Protein AF-A0A5B7C130-F1 (afdb_monomer)

Structure (mmCIF, N/CA/C/O backbone):
data_AF-A0A5B7C130-F1
#
_entry.id   AF-A0A5B7C130-F1
#
loop_
_atom_site.group_PDB
_atom_site.id
_atom_site.type_symbol
_atom_site.label_atom_id
_atom_site.label_alt_id
_atom_site.label_comp_id
_atom_site.label_asym_id
_atom_site.label_entity_id
_atom_site.label_seq_id
_atom_site.pdbx_PDB_ins_code
_atom_site.Cartn_x
_atom_site.Cartn_y
_atom_site.Cartn_z
_atom_site.occupancy
_atom_site.B_iso_or_equiv
_atom_site.auth_seq_id
_atom_site.auth_comp_id
_atom_site.auth_asym_id
_atom_site.auth_atom_id
_atom_site.pdbx_PDB_model_num
ATOM 1 N N . HIS A 1 1 ? -11.587 -13.503 -7.209 1.00 61.75 1 HIS A N 1
ATOM 2 C CA . HIS A 1 1 ? -11.091 -12.127 -7.006 1.00 61.75 1 HIS A CA 1
ATOM 3 C C . HIS A 1 1 ? -12.112 -11.130 -7.550 1.00 61.75 1 HIS A C 1
ATOM 5 O O . HIS A 1 1 ? -12.499 -11.254 -8.702 1.00 61.75 1 HIS A O 1
ATOM 11 N N . LYS A 1 2 ? -12.612 -10.218 -6.702 1.00 86.81 2 LYS A N 1
ATOM 12 C CA . LYS A 1 2 ? -13.571 -9.135 -7.028 1.00 86.81 2 LYS A CA 1
ATOM 13 C C . LYS A 1 2 ? -13.181 -7.853 -6.270 1.00 86.81 2 LYS A C 1
ATOM 15 O O . LYS A 1 2 ? -14.002 -7.243 -5.595 1.00 86.81 2 LYS A O 1
ATOM 20 N N . LYS A 1 3 ? -11.886 -7.536 -6.270 1.00 90.38 3 LYS A N 1
ATOM 21 C CA . LYS A 1 3 ? -11.294 -6.398 -5.556 1.00 90.38 3 LYS A CA 1
ATOM 22 C C . LYS A 1 3 ? -10.478 -5.571 -6.543 1.00 90.38 3 LYS A C 1
ATOM 24 O O . LYS A 1 3 ? -9.941 -6.126 -7.497 1.00 90.38 3 LYS A O 1
ATOM 29 N N . ILE A 1 4 ? -10.417 -4.268 -6.301 1.00 93.25 4 ILE A N 1
ATOM 30 C CA . ILE A 1 4 ? -9.524 -3.337 -6.997 1.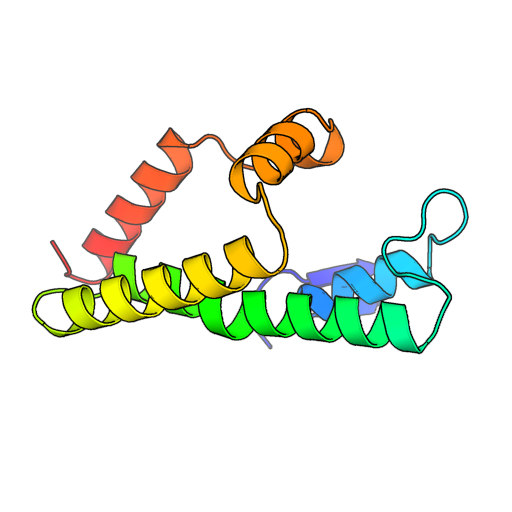00 93.25 4 ILE A CA 1
ATOM 31 C C . ILE A 1 4 ? -8.230 -3.153 -6.183 1.00 93.25 4 ILE A C 1
ATOM 33 O O . ILE A 1 4 ? -8.267 -3.365 -4.968 1.00 93.25 4 ILE A O 1
ATOM 37 N N . PRO A 1 5 ? -7.116 -2.726 -6.809 1.00 95.12 5 PRO A N 1
ATOM 38 C CA . PRO A 1 5 ? -6.940 -2.443 -8.239 1.00 95.12 5 PRO A CA 1
ATOM 39 C C . PRO A 1 5 ? -6.739 -3.700 -9.102 1.00 95.12 5 PRO A C 1
ATOM 41 O O . PRO A 1 5 ? -6.248 -4.725 -8.632 1.00 95.12 5 PRO A O 1
ATOM 44 N N . VAL A 1 6 ? -7.098 -3.584 -10.386 1.00 97.00 6 VAL A N 1
ATOM 45 C CA . VAL A 1 6 ? -6.755 -4.543 -11.449 1.00 97.00 6 VAL A CA 1
ATOM 46 C C . VAL A 1 6 ? -6.151 -3.756 -12.609 1.00 97.00 6 VAL A C 1
ATOM 48 O O . VAL A 1 6 ? -6.812 -2.878 -13.162 1.00 97.00 6 VAL A O 1
ATOM 51 N N . LEU A 1 7 ? -4.905 -4.058 -12.972 1.00 97.56 7 LEU A N 1
ATOM 52 C CA . LEU A 1 7 ? -4.268 -3.538 -14.181 1.00 97.56 7 LEU A CA 1
ATOM 53 C C . LEU A 1 7 ? -4.591 -4.476 -15.344 1.00 97.56 7 LEU A C 1
ATOM 55 O O . LEU A 1 7 ? -4.439 -5.686 -15.214 1.00 97.56 7 LEU A O 1
ATOM 59 N N . ILE A 1 8 ? -5.013 -3.936 -16.484 1.00 97.62 8 ILE A N 1
ATOM 60 C CA . ILE A 1 8 ? -5.237 -4.716 -17.706 1.00 97.62 8 ILE A CA 1
ATOM 61 C C . ILE A 1 8 ? -4.208 -4.261 -18.737 1.00 97.62 8 ILE A C 1
ATOM 63 O O . ILE A 1 8 ? -4.269 -3.123 -19.197 1.00 97.62 8 ILE A O 1
ATOM 67 N N . HIS A 1 9 ? -3.276 -5.142 -19.095 1.00 97.69 9 HIS A N 1
ATOM 68 C CA . HIS A 1 9 ? -2.256 -4.892 -20.115 1.00 97.69 9 HIS A CA 1
ATOM 69 C C . HIS A 1 9 ? -2.392 -5.951 -21.215 1.00 97.69 9 HIS A C 1
ATOM 71 O O . HIS A 1 9 ? -2.361 -7.145 -20.926 1.00 97.69 9 HIS A O 1
ATOM 77 N N . ASP A 1 10 ? -2.641 -5.527 -22.457 1.00 97.06 10 ASP A N 1
ATOM 78 C CA . ASP A 1 10 ? -2.897 -6.409 -23.610 1.00 97.06 10 ASP A CA 1
ATOM 79 C C . ASP A 1 10 ? -3.985 -7.467 -23.363 1.00 97.06 10 ASP A C 1
ATOM 81 O O . ASP A 1 10 ? -3.846 -8.649 -23.684 1.00 97.06 10 ASP A O 1
ATOM 85 N N . GLY A 1 11 ? -5.078 -7.044 -22.721 1.00 97.25 11 GLY A N 1
ATOM 86 C CA . GLY A 1 11 ? -6.201 -7.916 -22.365 1.00 97.25 11 GLY A CA 1
ATOM 87 C C . GLY A 1 11 ? -5.913 -8.892 -21.218 1.00 97.25 11 GLY A C 1
ATOM 88 O O . GLY A 1 11 ? -6.798 -9.660 -20.844 1.00 97.25 11 GLY A O 1
ATOM 89 N N . LYS A 1 12 ? -4.711 -8.861 -20.627 1.00 97.38 12 LYS A N 1
ATOM 90 C CA . LYS A 1 12 ? -4.318 -9.729 -19.512 1.00 97.38 12 LYS A CA 1
ATOM 91 C C . LYS A 1 12 ? -4.467 -8.982 -18.182 1.00 97.38 12 LYS A C 1
ATOM 93 O O . LYS A 1 12 ? -3.853 -7.926 -18.014 1.00 97.38 12 LYS A O 1
ATOM 98 N N . PRO A 1 13 ? -5.272 -9.496 -17.236 1.00 97.00 13 PRO A N 1
ATOM 99 C CA . PRO A 1 13 ? -5.439 -8.867 -15.934 1.00 97.00 13 PRO A CA 1
ATOM 100 C C . PRO A 1 13 ? -4.282 -9.209 -14.984 1.00 97.00 13 PRO A C 1
ATOM 102 O O . PRO A 1 13 ? -3.876 -10.365 -14.872 1.00 97.00 13 PRO A O 1
ATOM 105 N N . VAL A 1 14 ? -3.818 -8.207 -14.240 1.00 97.81 14 VAL A N 1
ATOM 106 C CA . VAL A 1 14 ? -2.894 -8.318 -13.106 1.00 97.81 14 VAL A CA 1
ATOM 107 C C . VAL A 1 14 ? -3.597 -7.734 -11.880 1.00 97.81 14 VAL A C 1
ATOM 109 O O . VAL A 1 14 ? -4.013 -6.575 -11.881 1.00 97.81 14 VAL A O 1
ATOM 112 N N . CYS A 1 15 ? -3.778 -8.556 -10.850 1.00 96.50 15 CYS A N 1
ATOM 113 C CA . CYS A 1 15 ? -4.492 -8.211 -9.618 1.00 96.50 15 CYS A CA 1
ATOM 114 C C . CYS A 1 15 ? -3.512 -8.007 -8.458 1.00 96.50 15 CYS A C 1
ATOM 116 O O . CYS A 1 15 ? -2.380 -8.469 -8.543 1.00 96.50 15 CYS A O 1
ATOM 118 N N . GLU A 1 16 ? -4.001 -7.420 -7.360 1.00 94.75 16 GLU A N 1
ATOM 119 C CA . GLU A 1 16 ? -3.249 -7.086 -6.137 1.00 94.75 16 GLU A CA 1
ATOM 120 C C . GLU A 1 16 ? -2.266 -5.922 -6.343 1.00 94.75 16 GLU A C 1
ATOM 122 O O . GLU A 1 16 ? -1.401 -5.949 -7.215 1.00 94.75 16 GLU A O 1
ATOM 127 N N . SER A 1 17 ? -2.386 -4.869 -5.531 1.00 95.12 17 SER A N 1
ATOM 128 C CA . SER A 1 17 ? -1.658 -3.604 -5.729 1.00 95.12 17 SER A CA 1
ATOM 129 C C . SER A 1 17 ? -0.136 -3.782 -5.780 1.00 95.12 17 SER A C 1
ATOM 131 O O . SER A 1 17 ? 0.505 -3.272 -6.697 1.00 95.12 17 SER A O 1
ATOM 133 N N . LEU A 1 18 ? 0.450 -4.542 -4.848 1.00 95.38 18 LEU A N 1
ATOM 134 C CA . LEU A 1 18 ? 1.898 -4.786 -4.807 1.00 95.38 18 LEU A CA 1
ATOM 135 C C . LEU A 1 18 ? 2.397 -5.660 -5.964 1.00 95.38 18 LEU A C 1
ATOM 137 O O . LEU A 1 18 ? 3.555 -5.540 -6.368 1.00 95.38 18 LEU A O 1
ATOM 141 N N . VAL A 1 19 ? 1.542 -6.527 -6.505 1.00 96.62 19 VAL A N 1
ATOM 142 C CA . VAL A 1 19 ? 1.861 -7.333 -7.691 1.00 96.62 19 VAL A CA 1
ATOM 143 C C . VAL A 1 19 ? 1.783 -6.460 -8.943 1.00 96.62 19 VAL A C 1
ATOM 145 O O . VAL A 1 19 ? 2.682 -6.514 -9.775 1.00 96.62 19 VAL A O 1
ATOM 148 N N . VAL A 1 20 ? 0.772 -5.591 -9.043 1.00 97.06 20 VAL A N 1
ATOM 149 C CA . VAL A 1 20 ? 0.647 -4.596 -10.118 1.00 97.06 20 VAL A CA 1
ATOM 150 C C . VAL A 1 20 ? 1.864 -3.670 -10.163 1.00 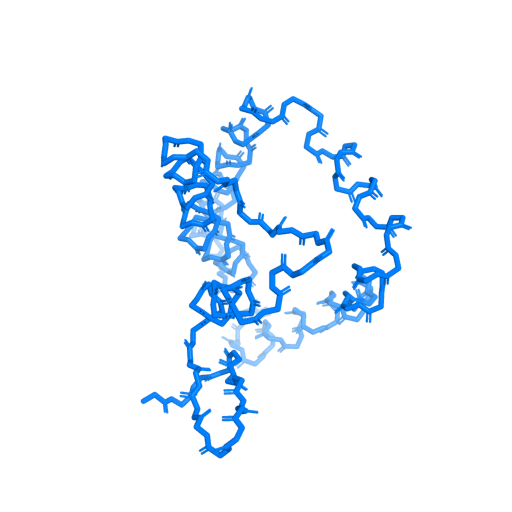97.06 20 VAL A C 1
ATOM 152 O O . VAL A 1 20 ? 2.410 -3.445 -11.238 1.00 97.06 20 VAL A O 1
ATOM 155 N N . VAL A 1 21 ? 2.324 -3.161 -9.017 1.00 95.56 21 VAL A N 1
ATOM 156 C CA . VAL A 1 21 ? 3.511 -2.289 -8.949 1.00 95.56 21 VAL A CA 1
ATOM 157 C C . VAL A 1 21 ? 4.773 -3.018 -9.418 1.00 95.56 21 VAL A C 1
ATOM 159 O O . VAL A 1 21 ? 5.536 -2.453 -10.196 1.00 95.56 21 VAL A O 1
ATOM 162 N N . GLN A 1 22 ? 4.971 -4.273 -9.005 1.00 95.88 22 GLN A N 1
ATOM 163 C CA . GLN A 1 22 ? 6.099 -5.090 -9.471 1.00 95.88 22 GLN A CA 1
ATOM 164 C C . GLN A 1 22 ? 6.038 -5.361 -10.975 1.00 95.88 22 GLN A C 1
ATOM 166 O O . GLN A 1 22 ? 7.034 -5.192 -11.667 1.00 95.88 22 GLN A O 1
ATOM 171 N N . TYR A 1 23 ? 4.859 -5.706 -11.492 1.00 96.69 23 TYR A N 1
ATOM 172 C CA . TYR A 1 23 ? 4.654 -5.901 -12.923 1.00 96.69 23 TYR A CA 1
ATOM 173 C C . TYR A 1 23 ? 4.988 -4.638 -13.725 1.00 96.69 23 TYR A C 1
ATOM 175 O O . TYR A 1 23 ? 5.653 -4.714 -14.755 1.00 96.69 23 TYR A O 1
ATOM 183 N N . ILE A 1 24 ? 4.553 -3.468 -13.244 1.00 95.62 24 ILE A N 1
ATOM 184 C CA . ILE A 1 24 ? 4.871 -2.190 -13.887 1.00 95.62 24 ILE A CA 1
ATOM 185 C C . ILE A 1 24 ? 6.385 -1.960 -13.910 1.00 95.62 24 ILE A C 1
ATOM 187 O O . ILE A 1 24 ? 6.919 -1.569 -14.948 1.00 95.62 24 ILE A O 1
ATOM 191 N N . ASP A 1 25 ? 7.064 -2.218 -12.792 1.00 94.94 25 ASP A N 1
ATOM 192 C CA . ASP A 1 25 ? 8.512 -2.044 -12.686 1.00 94.94 25 ASP A CA 1
ATOM 193 C C . ASP A 1 25 ? 9.272 -2.955 -13.655 1.00 94.94 25 ASP A C 1
ATOM 195 O O . ASP A 1 25 ? 10.192 -2.512 -14.330 1.00 94.94 25 ASP A O 1
ATOM 199 N N . GLU A 1 26 ? 8.853 -4.214 -13.790 1.00 95.25 26 GLU A N 1
ATOM 200 C CA . GLU A 1 26 ? 9.498 -5.191 -14.673 1.00 95.25 26 GLU A CA 1
ATOM 201 C C . GLU A 1 26 ? 9.262 -4.897 -16.164 1.00 95.25 26 GLU A C 1
ATOM 203 O O . GLU A 1 26 ? 10.173 -5.076 -16.977 1.00 95.25 26 GLU A O 1
ATOM 208 N N . VAL A 1 27 ? 8.064 -4.428 -16.533 1.00 95.75 27 VAL A N 1
ATOM 209 C CA . VAL A 1 27 ? 7.678 -4.167 -17.931 1.00 95.75 27 VAL A CA 1
ATOM 210 C C . VAL A 1 27 ? 8.183 -2.812 -18.436 1.00 95.75 27 VAL A C 1
ATOM 212 O O . VAL A 1 27 ? 8.612 -2.710 -19.586 1.00 95.75 27 VAL A O 1
ATOM 215 N N . TRP A 1 28 ? 8.166 -1.770 -17.597 1.00 94.00 28 TRP A N 1
ATOM 216 C CA . TRP A 1 28 ? 8.564 -0.402 -17.962 1.00 94.00 28 TRP A CA 1
ATOM 217 C C . TRP A 1 28 ? 9.811 0.075 -17.188 1.00 94.00 28 TRP A C 1
ATOM 219 O O . TRP A 1 28 ? 9.844 1.178 -16.646 1.00 94.00 28 TRP A O 1
ATOM 229 N N . ASN A 1 29 ? 10.877 -0.731 -17.186 1.00 88.31 29 ASN A N 1
ATOM 230 C CA . ASN A 1 29 ? 12.114 -0.504 -16.410 1.00 88.31 29 ASN A CA 1
ATOM 231 C C . ASN A 1 29 ? 13.129 0.502 -17.005 1.00 88.31 29 ASN A C 1
ATOM 233 O O . ASN A 1 29 ? 14.227 0.672 -16.477 1.00 88.31 29 ASN A O 1
ATOM 237 N N . ASN A 1 30 ? 12.815 1.169 -18.116 1.00 85.88 30 ASN A N 1
ATOM 238 C CA . ASN A 1 30 ? 13.820 1.827 -18.961 1.00 85.88 30 ASN A CA 1
ATOM 239 C C . ASN A 1 30 ? 14.323 3.204 -18.479 1.00 85.88 30 ASN A C 1
ATOM 241 O O . ASN A 1 30 ? 15.269 3.729 -19.065 1.00 85.88 30 ASN A O 1
ATOM 245 N N . LYS A 1 31 ? 13.696 3.826 -17.470 1.00 78.06 31 LYS A N 1
ATOM 246 C CA . LYS A 1 31 ? 14.053 5.193 -17.027 1.00 78.06 31 LYS A CA 1
ATOM 247 C C . LYS A 1 31 ? 14.267 5.356 -15.529 1.00 78.06 31 LYS A C 1
ATOM 249 O O . LYS A 1 31 ? 15.148 6.108 -15.130 1.00 78.06 31 LYS A O 1
ATOM 254 N N . SER A 1 32 ? 13.432 4.732 -14.705 1.00 85.19 32 SER A N 1
ATOM 255 C CA . SER A 1 32 ? 13.459 4.927 -13.255 1.00 85.19 32 SER A CA 1
ATOM 256 C C . SER A 1 32 ? 12.858 3.699 -12.576 1.00 85.19 32 SER A C 1
ATOM 258 O O . SER A 1 32 ? 11.647 3.696 -12.345 1.00 85.19 32 SER A O 1
ATOM 260 N N . PRO A 1 33 ? 13.666 2.665 -12.285 1.00 89.06 33 PRO A N 1
ATOM 261 C CA . PRO A 1 33 ? 13.170 1.479 -11.604 1.00 89.06 33 PRO A CA 1
ATOM 262 C C . PRO A 1 33 ? 12.618 1.847 -10.221 1.00 89.06 33 PRO A C 1
ATOM 264 O O . PRO A 1 33 ? 13.170 2.695 -9.513 1.00 89.06 33 PRO A O 1
ATOM 267 N N . LEU A 1 34 ? 11.496 1.234 -9.863 1.00 91.62 34 LEU A N 1
ATOM 268 C CA . LEU A 1 34 ? 10.831 1.364 -8.572 1.00 91.62 34 LEU A CA 1
ATOM 269 C C . LEU A 1 34 ? 11.545 0.535 -7.506 1.00 91.62 34 LEU A C 1
ATOM 271 O O . LEU A 1 34 ? 11.605 0.959 -6.350 1.00 91.62 34 LEU A O 1
ATOM 275 N N . LEU A 1 35 ? 12.077 -0.631 -7.881 1.00 92.06 35 LEU A N 1
ATOM 276 C CA . LEU A 1 35 ? 12.818 -1.505 -6.984 1.00 92.06 35 LEU A CA 1
ATOM 277 C C . LEU A 1 35 ? 14.331 -1.453 -7.243 1.00 92.06 35 LEU A C 1
ATOM 279 O O . LEU A 1 35 ? 14.771 -1.327 -8.388 1.00 92.06 35 LEU A O 1
ATOM 283 N N . PRO A 1 36 ? 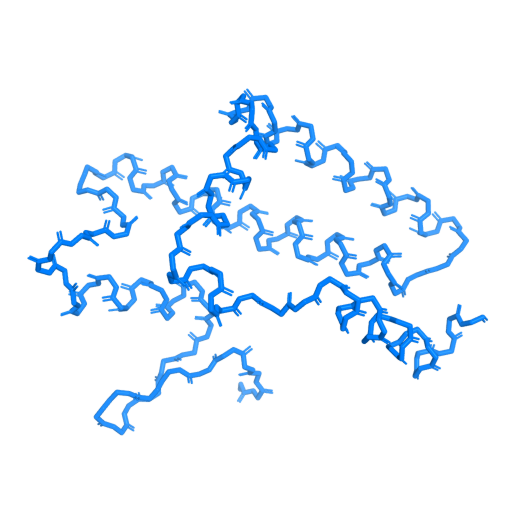15.153 -1.619 -6.192 1.00 92.94 36 PRO A N 1
ATOM 284 C CA . PRO A 1 36 ? 16.592 -1.792 -6.346 1.00 92.94 36 PRO A CA 1
ATOM 285 C C . PRO A 1 36 ? 16.954 -3.012 -7.207 1.00 92.94 36 PRO A C 1
ATOM 287 O O . PRO A 1 36 ? 16.291 -4.058 -7.172 1.00 92.94 36 PRO A O 1
ATOM 290 N N . SER A 1 37 ? 18.057 -2.906 -7.948 1.00 91.75 37 SER A N 1
ATOM 291 C CA . SER A 1 37 ? 18.623 -4.021 -8.715 1.00 91.75 37 SER A CA 1
ATOM 292 C C . SER A 1 37 ? 19.369 -5.022 -7.827 1.00 91.75 37 SER A C 1
ATOM 294 O O . SER A 1 37 ? 19.344 -6.224 -8.115 1.00 91.75 37 SER A O 1
ATOM 296 N N . ASP A 1 38 ? 19.956 -4.566 -6.716 1.00 95.44 38 ASP A N 1
ATOM 297 C CA . ASP A 1 38 ? 20.577 -5.441 -5.724 1.00 95.44 38 ASP A CA 1
ATOM 298 C C . ASP A 1 38 ? 19.527 -6.372 -5.074 1.00 95.44 38 ASP A C 1
ATOM 300 O O . ASP A 1 38 ? 18.457 -5.910 -4.658 1.00 95.44 38 ASP A O 1
ATOM 304 N N . PRO A 1 39 ? 19.777 -7.694 -4.998 1.00 96.81 39 PRO A N 1
ATOM 305 C CA . PRO A 1 39 ? 18.814 -8.635 -4.434 1.00 96.81 39 PRO A CA 1
ATOM 306 C C . PRO A 1 39 ? 18.455 -8.383 -2.968 1.00 96.81 39 PRO A C 1
ATOM 308 O O . PRO A 1 39 ? 17.296 -8.581 -2.597 1.00 96.81 39 PRO A O 1
ATOM 311 N N . TYR A 1 40 ? 19.416 -7.969 -2.141 1.00 94.38 40 TYR A N 1
ATOM 312 C CA . TYR A 1 40 ? 19.187 -7.742 -0.718 1.00 94.38 40 TYR A CA 1
ATOM 313 C C . TYR A 1 40 ? 18.373 -6.466 -0.501 1.00 94.38 40 TYR A C 1
ATOM 315 O O . TYR A 1 40 ? 17.350 -6.498 0.183 1.00 94.38 40 TYR A O 1
ATOM 323 N N . GLU A 1 41 ? 18.746 -5.368 -1.155 1.00 93.25 41 GLU A N 1
ATOM 324 C CA . GLU A 1 41 ? 17.992 -4.113 -1.087 1.00 93.25 41 GLU A CA 1
ATOM 325 C C . GLU A 1 41 ? 16.565 -4.276 -1.627 1.00 93.25 41 GLU A C 1
ATOM 327 O O . GLU A 1 41 ? 15.605 -3.764 -1.046 1.00 93.25 41 GLU A O 1
ATOM 332 N N . ARG A 1 42 ? 16.384 -5.060 -2.696 1.00 93.81 42 ARG A N 1
ATOM 333 C CA . ARG A 1 42 ? 15.050 -5.397 -3.212 1.00 93.81 42 ARG A CA 1
ATOM 334 C C . ARG A 1 42 ? 14.233 -6.221 -2.221 1.00 93.81 42 ARG A C 1
ATOM 336 O O . ARG A 1 42 ? 13.026 -6.007 -2.109 1.00 93.81 42 ARG A O 1
ATOM 343 N N . ALA A 1 43 ? 14.858 -7.154 -1.502 1.00 94.81 43 ALA A N 1
ATOM 344 C CA . ALA A 1 43 ? 14.188 -7.903 -0.444 1.00 94.81 43 ALA A CA 1
ATOM 345 C C . ALA A 1 43 ? 13.753 -6.981 0.708 1.00 94.81 43 ALA A C 1
ATOM 347 O O . ALA A 1 43 ? 12.622 -7.098 1.174 1.00 94.81 43 ALA A O 1
ATOM 348 N N . GLN A 1 44 ? 14.593 -6.016 1.097 1.00 92.69 44 GLN A N 1
ATOM 349 C CA . GLN A 1 44 ? 14.248 -4.997 2.096 1.00 92.69 44 GLN A CA 1
ATOM 350 C C . GLN A 1 44 ? 13.075 -4.118 1.637 1.00 92.69 44 GLN A C 1
ATOM 352 O O . GLN A 1 44 ? 12.117 -3.923 2.384 1.00 92.69 44 GLN A O 1
ATOM 357 N N . ALA A 1 45 ? 13.081 -3.650 0.385 1.00 91.38 45 ALA A N 1
ATOM 358 C CA . ALA A 1 45 ? 11.972 -2.873 -0.173 1.00 91.38 45 ALA A CA 1
ATOM 359 C C . ALA A 1 45 ? 10.650 -3.665 -0.166 1.00 91.38 45 ALA A C 1
ATOM 361 O O . ALA A 1 45 ? 9.603 -3.137 0.212 1.00 91.38 45 ALA A O 1
ATOM 362 N N . ARG A 1 46 ? 10.699 -4.954 -0.530 1.00 94.19 46 ARG A N 1
ATOM 363 C CA . ARG A 1 46 ? 9.535 -5.855 -0.491 1.00 94.19 46 ARG A CA 1
ATOM 364 C C . ARG A 1 46 ? 9.033 -6.098 0.930 1.00 94.19 46 ARG A C 1
ATOM 366 O O . ARG A 1 46 ? 7.824 -6.093 1.137 1.00 94.19 46 ARG A O 1
ATOM 373 N N . PHE A 1 47 ? 9.938 -6.275 1.892 1.00 92.81 47 PHE A N 1
ATOM 374 C CA . PHE A 1 47 ? 9.585 -6.429 3.303 1.00 92.81 47 PHE A CA 1
ATOM 375 C C . PHE A 1 47 ? 8.803 -5.216 3.814 1.00 92.81 47 PHE A C 1
ATOM 377 O O . PHE A 1 47 ? 7.724 -5.372 4.381 1.00 92.81 47 PHE A O 1
ATOM 384 N N . TRP A 1 48 ? 9.294 -4.003 3.553 1.00 90.69 48 TRP A N 1
ATOM 385 C CA . TRP A 1 48 ? 8.613 -2.788 3.998 1.00 90.69 48 TRP A CA 1
ATOM 386 C C . TRP A 1 48 ? 7.283 -2.547 3.282 1.00 90.69 48 TRP A C 1
ATOM 388 O O . TRP A 1 48 ? 6.322 -2.114 3.918 1.00 90.69 48 TRP A O 1
ATOM 398 N N . ALA A 1 49 ? 7.185 -2.871 1.990 1.00 91.31 49 ALA A N 1
ATOM 399 C CA . ALA A 1 49 ? 5.919 -2.802 1.261 1.00 91.31 49 ALA A CA 1
ATOM 400 C C . ALA A 1 49 ? 4.860 -3.755 1.849 1.00 91.31 49 ALA A C 1
ATOM 402 O O . ALA A 1 49 ? 3.720 -3.347 2.073 1.00 91.31 49 ALA A O 1
ATOM 403 N N . ASP A 1 50 ? 5.248 -4.996 2.158 1.00 92.06 50 ASP A N 1
ATOM 404 C CA . ASP A 1 50 ? 4.386 -5.986 2.815 1.00 92.06 50 ASP A CA 1
ATOM 405 C C . ASP A 1 50 ? 4.006 -5.562 4.243 1.00 92.06 50 ASP A C 1
ATOM 407 O O . ASP A 1 50 ? 2.847 -5.682 4.644 1.00 92.06 50 ASP A O 1
ATOM 411 N N . TYR A 1 51 ? 4.952 -4.992 4.996 1.00 90.06 51 TYR A N 1
ATOM 412 C CA . TYR A 1 51 ? 4.687 -4.442 6.323 1.00 90.06 51 TYR A CA 1
ATOM 413 C C . TYR A 1 51 ? 3.625 -3.335 6.271 1.00 90.06 51 TYR A C 1
ATOM 415 O O . TYR A 1 51 ? 2.685 -3.345 7.067 1.00 90.06 51 TYR A O 1
ATOM 423 N N . VAL A 1 52 ? 3.727 -2.400 5.319 1.00 88.50 52 VAL A N 1
ATOM 424 C CA . VAL A 1 52 ? 2.739 -1.323 5.141 1.00 88.50 52 VAL A CA 1
ATOM 425 C C . VAL A 1 52 ? 1.357 -1.883 4.798 1.00 88.50 52 VAL A C 1
ATOM 427 O O . VAL A 1 52 ? 0.372 -1.472 5.416 1.00 88.50 52 VAL A O 1
ATOM 430 N N . ASP A 1 53 ? 1.272 -2.840 3.874 1.00 86.94 53 ASP A N 1
ATOM 431 C CA . ASP A 1 53 ? 0.004 -3.476 3.496 1.00 86.94 53 ASP A CA 1
ATOM 432 C C . ASP A 1 53 ? -0.654 -4.174 4.701 1.00 86.94 53 ASP A C 1
ATOM 434 O O . ASP A 1 53 ? -1.820 -3.944 5.027 1.00 86.94 53 ASP A O 1
ATOM 438 N N . LYS A 1 54 ? 0.133 -4.937 5.467 1.00 86.25 54 LYS A N 1
ATOM 439 C CA . LYS A 1 54 ? -0.374 -5.705 6.610 1.00 86.25 54 LYS A CA 1
ATOM 440 C C . LYS A 1 54 ? -0.679 -4.865 7.838 1.00 86.25 54 LYS A C 1
ATOM 442 O O . LYS A 1 54 ? -1.648 -5.170 8.528 1.00 86.25 54 LYS A O 1
ATOM 447 N N . LYS A 1 55 ? 0.141 -3.866 8.166 1.00 85.12 55 LYS A N 1
ATOM 448 C CA . LYS A 1 55 ? 0.056 -3.129 9.439 1.00 85.12 55 LYS A CA 1
ATOM 449 C C . LYS A 1 55 ? -0.567 -1.754 9.296 1.00 85.12 55 LYS A C 1
ATOM 451 O O . LYS A 1 55 ? -1.424 -1.392 10.098 1.00 85.12 55 LYS A O 1
ATOM 456 N N . MET A 1 56 ? -0.191 -0.993 8.272 1.00 78.62 56 MET A N 1
ATOM 457 C CA . MET A 1 56 ? -0.696 0.370 8.128 1.00 78.62 56 MET A CA 1
ATOM 458 C C . MET A 1 56 ? -2.086 0.411 7.511 1.00 78.62 56 MET A C 1
ATOM 460 O O . MET A 1 56 ? -2.971 1.069 8.054 1.00 78.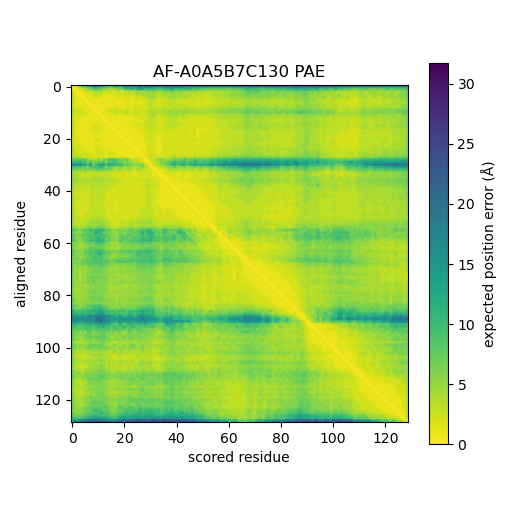62 56 MET A O 1
ATOM 464 N N . GLN A 1 57 ? -2.294 -0.283 6.392 1.00 74.31 57 GLN A N 1
ATOM 465 C CA . GLN A 1 57 ? -3.578 -0.242 5.696 1.00 74.31 57 GLN A CA 1
ATOM 466 C C . GLN A 1 57 ? -4.674 -0.910 6.537 1.00 74.31 57 GLN A C 1
ATOM 468 O O . GLN A 1 57 ? -5.720 -0.304 6.773 1.00 74.31 57 GLN A O 1
ATOM 473 N N . SER A 1 58 ? -4.397 -2.097 7.087 1.00 80.31 58 SER A N 1
ATOM 474 C CA . SER A 1 58 ? -5.344 -2.795 7.964 1.00 80.31 58 SER A CA 1
ATOM 475 C C . SER A 1 58 ? -5.560 -2.081 9.309 1.00 80.31 58 SER A C 1
ATOM 477 O O . SER A 1 58 ? -6.703 -1.930 9.745 1.00 80.31 58 SER A O 1
ATOM 479 N N . GLY A 1 59 ? -4.491 -1.597 9.953 1.00 84.19 59 GLY A N 1
ATOM 480 C CA . GLY A 1 59 ? -4.562 -0.910 11.243 1.00 84.19 59 GLY A CA 1
ATOM 481 C C . GLY A 1 59 ? -5.281 0.430 11.129 1.00 84.19 59 GLY A C 1
ATOM 482 O O . GLY A 1 59 ? -6.207 0.704 11.889 1.00 84.19 59 GLY A O 1
ATOM 483 N N . GLY A 1 60 ? -4.935 1.223 10.111 1.00 83.56 60 GLY A N 1
ATOM 484 C CA . GLY A 1 60 ? -5.618 2.477 9.807 1.00 83.56 60 GLY A CA 1
ATOM 485 C C . GLY A 1 60 ? -7.102 2.260 9.519 1.00 83.56 60 GLY A C 1
ATOM 486 O O . GLY A 1 60 ? -7.936 2.994 10.045 1.00 83.56 60 GLY A O 1
ATOM 487 N N . TRP A 1 61 ? -7.453 1.219 8.756 1.00 85.44 61 TRP A N 1
ATOM 488 C CA . TRP A 1 61 ? -8.853 0.865 8.520 1.00 85.44 61 TRP A CA 1
ATOM 489 C C . TRP A 1 61 ? -9.594 0.565 9.825 1.00 85.44 61 TRP A C 1
ATOM 491 O O . TRP A 1 61 ? -10.631 1.172 10.084 1.00 85.44 61 TRP A O 1
ATOM 501 N N . LYS A 1 62 ? -9.030 -0.285 10.694 1.00 87.38 62 LYS A N 1
ATOM 502 C CA . LYS A 1 62 ? -9.626 -0.607 12.000 1.00 87.38 62 LYS A CA 1
ATOM 503 C C . LYS A 1 62 ? -9.844 0.630 12.862 1.00 87.38 62 LYS A C 1
ATOM 505 O O . LYS A 1 62 ? -10.907 0.749 13.458 1.00 87.38 62 LYS A O 1
ATOM 510 N N . VAL A 1 63 ? -8.902 1.576 12.893 1.00 88.94 63 VAL A N 1
ATOM 511 C CA . VAL A 1 63 ? -9.069 2.844 13.632 1.00 88.94 63 VAL A CA 1
ATOM 512 C C . VAL A 1 63 ? -10.325 3.593 13.171 1.00 88.94 63 VAL A C 1
ATOM 514 O O . VAL A 1 63 ? -11.071 4.126 13.996 1.00 88.94 63 VAL A O 1
ATOM 517 N N . TRP A 1 64 ? -10.595 3.615 11.865 1.00 84.31 64 TRP A N 1
ATOM 518 C CA . TRP A 1 64 ? -11.768 4.293 11.313 1.00 84.31 64 TRP A CA 1
ATOM 519 C C . TRP A 1 64 ? -13.060 3.484 11.431 1.00 84.31 64 TRP A C 1
ATOM 521 O O . TRP A 1 64 ? -14.122 4.093 11.538 1.00 84.31 64 TRP A O 1
ATOM 531 N N . THR A 1 65 ? -12.994 2.152 11.434 1.00 85.44 65 THR A N 1
ATOM 532 C CA . THR A 1 65 ? -14.174 1.275 11.392 1.00 85.44 65 THR A CA 1
ATOM 533 C C . THR A 1 65 ? -14.452 0.509 12.686 1.00 85.44 65 THR A C 1
ATOM 535 O O . THR A 1 65 ? -15.152 -0.499 12.652 1.00 85.44 65 THR A O 1
ATOM 538 N N . SER A 1 66 ? -13.938 0.966 13.824 1.00 89.44 66 SER A N 1
ATOM 539 C CA . SER A 1 66 ? -14.243 0.406 15.148 1.00 89.44 66 SER A CA 1
ATOM 540 C C . SER A 1 66 ? -14.654 1.506 16.132 1.00 89.44 66 SER A C 1
ATOM 542 O O . SER A 1 66 ? -14.541 2.700 15.831 1.00 89.44 66 SER A O 1
ATOM 544 N N . LYS A 1 67 ? -15.153 1.107 17.309 1.00 87.75 67 LYS A N 1
ATOM 545 C CA . LYS A 1 67 ? -15.546 2.002 18.410 1.00 87.75 67 LYS A CA 1
ATOM 546 C C . LYS A 1 67 ? -15.198 1.398 19.771 1.00 87.75 67 LYS A C 1
ATOM 548 O O . LYS A 1 67 ? -14.972 0.196 19.879 1.00 87.75 67 LYS A O 1
ATOM 553 N N . GLY A 1 68 ? -15.187 2.234 20.807 1.00 90.19 68 GLY A N 1
ATOM 554 C CA . GLY A 1 68 ? -14.906 1.804 22.178 1.00 90.19 68 GLY A CA 1
ATOM 555 C C . GLY A 1 68 ? -13.488 1.252 22.344 1.00 90.19 68 GLY A C 1
ATOM 556 O O . GLY A 1 68 ? -12.549 1.739 21.716 1.00 90.19 68 GLY A O 1
ATOM 557 N N . GLU A 1 69 ? -13.343 0.227 23.180 1.00 93.19 69 GLU A N 1
ATOM 558 C CA . GLU A 1 69 ? -12.045 -0.370 23.529 1.00 93.19 69 GLU A CA 1
ATOM 559 C C . GLU A 1 69 ? -11.286 -0.916 22.311 1.00 93.19 69 GLU A C 1
ATOM 561 O O . GLU A 1 69 ? -10.067 -0.767 22.230 1.00 93.19 69 GLU A O 1
ATOM 566 N N . GLU A 1 70 ? -11.993 -1.473 21.321 1.00 90.62 70 GLU A N 1
ATOM 567 C CA . GLU A 1 70 ? -11.375 -1.979 20.089 1.00 90.62 70 GLU A CA 1
ATOM 568 C C . GLU A 1 70 ? -10.701 -0.853 19.289 1.00 90.62 70 GLU A C 1
ATOM 570 O O . GLU A 1 70 ? -9.597 -1.028 18.770 1.00 90.62 70 GLU A O 1
ATOM 575 N N . GLN A 1 71 ? -11.322 0.330 19.239 1.00 91.81 71 GLN A N 1
ATOM 576 C CA . GLN A 1 71 ? -10.742 1.486 18.559 1.00 91.81 71 GLN A CA 1
ATOM 577 C C . GLN A 1 71 ? -9.509 2.018 19.288 1.00 91.81 71 GLN A C 1
ATOM 579 O O . GLN A 1 71 ? -8.525 2.369 18.638 1.00 91.81 71 GLN A O 1
ATOM 584 N N . GLU A 1 72 ? -9.540 2.085 20.618 1.00 93.25 72 GLU A N 1
ATOM 585 C CA . GLU A 1 72 ? -8.392 2.544 21.409 1.00 93.25 72 GLU A CA 1
ATOM 586 C C . GLU A 1 72 ? -7.204 1.575 21.309 1.00 93.25 72 GLU A C 1
ATOM 588 O O . GLU A 1 72 ? -6.056 2.006 21.143 1.00 93.25 72 GLU A O 1
ATOM 593 N N . ALA A 1 73 ? -7.472 0.266 21.291 1.00 93.12 73 ALA A N 1
ATOM 594 C CA . ALA A 1 73 ? -6.455 -0.743 21.013 1.00 93.12 73 ALA A CA 1
ATOM 595 C C . ALA A 1 73 ? -5.874 -0.581 19.595 1.00 93.12 73 ALA A C 1
ATOM 597 O O . ALA A 1 73 ? -4.654 -0.541 19.428 1.00 93.12 73 ALA A O 1
ATOM 598 N N . ALA A 1 74 ? -6.728 -0.398 18.579 1.00 91.75 74 ALA A N 1
ATOM 599 C CA . ALA A 1 74 ? -6.289 -0.192 17.198 1.00 91.75 74 ALA A CA 1
ATOM 600 C C . ALA A 1 74 ? -5.459 1.093 17.026 1.00 91.75 74 ALA A C 1
ATOM 602 O O . ALA A 1 74 ? -4.465 1.089 16.300 1.00 91.75 74 ALA A O 1
ATOM 603 N N . LYS A 1 75 ? -5.825 2.190 17.709 1.00 92.94 75 LYS A N 1
ATOM 604 C CA . LYS A 1 75 ? -5.041 3.439 17.720 1.00 92.94 75 LYS A CA 1
ATOM 605 C C . LYS A 1 75 ? -3.650 3.205 18.300 1.00 92.94 75 LYS A C 1
ATOM 607 O O . LYS A 1 75 ? -2.673 3.667 17.715 1.00 92.94 75 LYS A O 1
ATOM 612 N N . THR A 1 76 ? -3.563 2.476 19.411 1.00 93.31 76 THR A N 1
ATOM 613 C CA . THR A 1 76 ? -2.286 2.142 20.055 1.00 93.31 76 THR A CA 1
ATOM 614 C C . THR A 1 76 ? -1.393 1.324 19.120 1.00 93.31 76 THR A C 1
ATOM 616 O O . THR A 1 76 ? -0.282 1.762 18.822 1.00 93.31 76 THR A O 1
ATOM 619 N N . GLU A 1 77 ? -1.897 0.214 18.560 1.00 90.31 77 GLU A N 1
ATOM 620 C CA . GLU A 1 77 ? -1.127 -0.632 17.626 1.00 90.31 77 GLU A CA 1
ATOM 621 C C . GLU A 1 77 ? -0.689 0.154 16.374 1.00 90.31 77 GLU A C 1
ATOM 623 O O . GLU A 1 77 ? 0.439 0.015 15.887 1.00 90.31 77 GLU A O 1
ATOM 628 N N . PHE A 1 78 ? -1.561 1.020 15.847 1.00 90.50 78 PHE A N 1
ATOM 629 C CA . PHE A 1 78 ? -1.252 1.837 14.675 1.00 90.50 78 PHE A CA 1
ATOM 630 C C . PHE A 1 78 ? -0.153 2.871 14.961 1.00 90.50 78 PHE A C 1
ATOM 632 O O . PHE A 1 78 ? 0.749 3.057 14.141 1.00 90.50 78 PHE A O 1
ATOM 639 N N . ILE A 1 79 ? -0.180 3.511 16.136 1.00 90.75 79 ILE A N 1
ATOM 640 C CA . ILE A 1 79 ? 0.864 4.450 16.569 1.00 90.75 79 ILE A CA 1
ATOM 641 C C . ILE A 1 79 ? 2.201 3.729 16.768 1.00 90.75 79 ILE A C 1
ATOM 643 O O . ILE A 1 79 ? 3.238 4.249 16.361 1.00 90.75 79 ILE A O 1
ATOM 647 N N . GLU A 1 80 ? 2.208 2.539 17.363 1.00 90.69 80 GLU A N 1
ATOM 648 C CA . GLU A 1 80 ? 3.430 1.737 17.510 1.00 90.69 80 GLU A CA 1
ATOM 649 C C . GLU A 1 80 ? 4.009 1.336 16.151 1.00 90.69 80 GLU A C 1
ATOM 651 O O . GLU A 1 80 ? 5.211 1.476 15.919 1.00 90.69 80 GLU A O 1
ATOM 656 N N . SER A 1 81 ? 3.143 0.941 15.215 1.00 89.19 81 SER A N 1
ATOM 657 C CA . SER A 1 81 ? 3.545 0.617 13.844 1.00 89.19 81 SER A CA 1
ATOM 658 C C . SER A 1 81 ? 4.171 1.819 13.126 1.00 89.19 81 SER A C 1
ATOM 660 O O . SER A 1 81 ? 5.158 1.662 12.407 1.00 89.19 81 SER A O 1
ATOM 662 N N . LEU A 1 82 ? 3.624 3.022 13.344 1.00 86.75 82 LEU A N 1
ATOM 663 C CA . LEU A 1 82 ? 4.174 4.283 12.840 1.00 86.75 82 LEU A CA 1
ATOM 664 C C . LEU A 1 82 ? 5.530 4.622 13.467 1.00 86.75 82 LEU A C 1
ATOM 666 O O . LEU A 1 82 ? 6.431 5.047 12.748 1.00 86.75 82 LEU A O 1
ATOM 670 N N . LYS A 1 83 ? 5.692 4.419 14.779 1.00 87.06 83 LYS A N 1
ATOM 671 C CA . LYS A 1 83 ? 6.966 4.654 15.478 1.00 87.06 83 LYS A CA 1
ATOM 672 C C . LYS A 1 83 ? 8.074 3.747 14.956 1.00 87.06 83 LYS A C 1
ATOM 674 O O . LYS A 1 83 ? 9.188 4.220 14.759 1.00 87.06 83 LYS A O 1
ATOM 679 N N . LEU A 1 84 ? 7.769 2.472 14.697 1.00 87.00 84 LEU A N 1
ATOM 680 C CA . LEU A 1 84 ? 8.732 1.550 14.092 1.00 87.00 84 LEU A CA 1
ATOM 681 C C . LEU A 1 84 ? 9.190 2.062 12.719 1.00 87.00 84 LEU A C 1
ATOM 683 O O . LEU A 1 84 ? 10.386 2.139 12.455 1.00 87.00 84 LEU A O 1
ATOM 687 N N . LEU A 1 85 ? 8.244 2.485 11.875 1.00 83.75 85 LEU A N 1
ATOM 688 C CA . LEU A 1 85 ? 8.556 3.055 10.563 1.00 83.75 85 LEU A CA 1
ATOM 689 C C . LEU A 1 85 ? 9.357 4.353 10.654 1.00 83.75 85 LEU A C 1
ATOM 691 O O . LEU A 1 85 ? 10.239 4.579 9.834 1.00 83.75 85 LEU A O 1
ATOM 695 N N . GLU A 1 86 ? 9.066 5.216 11.624 1.00 84.06 86 GLU A N 1
ATOM 696 C CA . GLU A 1 86 ? 9.824 6.450 11.831 1.00 84.06 86 GLU A CA 1
ATOM 697 C C . GLU A 1 86 ? 11.257 6.184 12.318 1.00 84.06 86 GLU A C 1
ATOM 699 O O . GLU A 1 86 ? 12.162 6.928 11.942 1.00 84.06 86 GLU A O 1
ATOM 704 N N . GLY A 1 87 ? 11.480 5.122 13.100 1.00 81.88 87 GLY A N 1
ATOM 705 C CA . GLY A 1 87 ? 12.820 4.694 13.514 1.00 81.88 87 GLY A CA 1
ATOM 706 C C . GLY A 1 87 ? 13.692 4.248 12.337 1.00 81.88 87 GLY A C 1
ATOM 707 O O . GLY A 1 87 ? 14.859 4.622 12.256 1.00 81.88 87 GLY A O 1
ATOM 708 N N . GLU A 1 88 ? 13.103 3.511 11.397 1.00 74.62 88 GLU A N 1
ATOM 709 C CA . GLU A 1 88 ? 13.790 2.978 10.210 1.00 74.62 88 GLU A CA 1
ATOM 710 C C . GLU A 1 88 ? 13.905 4.013 9.084 1.00 74.62 88 GLU A C 1
ATOM 712 O O . GLU A 1 88 ? 14.894 4.078 8.357 1.00 74.62 88 GLU A O 1
ATOM 717 N N . CYS A 1 89 ? 12.898 4.877 8.959 1.00 67.06 89 CYS A N 1
ATOM 718 C CA . CYS A 1 89 ? 12.866 6.005 8.039 1.00 67.06 89 CYS A CA 1
ATOM 719 C C . CYS A 1 89 ? 12.837 7.316 8.836 1.00 67.06 89 CYS A C 1
ATOM 721 O O . CYS A 1 89 ? 11.788 7.979 8.893 1.00 67.06 89 CYS A O 1
ATOM 723 N N . PRO A 1 90 ? 13.975 7.738 9.427 1.00 65.56 90 PRO A N 1
ATOM 724 C CA . PRO A 1 90 ? 14.032 8.982 10.173 1.00 65.56 90 PRO A CA 1
ATOM 725 C C . PRO A 1 90 ? 13.590 10.118 9.255 1.00 65.56 90 PRO A C 1
ATOM 727 O O . PRO A 1 90 ? 14.115 10.304 8.153 1.00 65.56 90 PRO A O 1
ATOM 730 N N . LYS A 1 91 ? 12.612 10.899 9.725 1.00 75.00 91 LYS A N 1
ATOM 731 C CA . LYS A 1 91 ? 11.904 11.941 8.961 1.00 75.00 91 LYS A CA 1
ATOM 732 C C . LYS A 1 91 ? 10.836 11.405 7.994 1.00 75.00 91 LYS A C 1
ATOM 734 O O . LYS A 1 91 ? 10.625 12.021 6.946 1.00 75.00 91 LYS A O 1
ATOM 739 N N . LEU A 1 92 ? 10.107 10.344 8.353 1.00 77.50 92 LEU A N 1
ATOM 740 C CA . LEU A 1 92 ? 8.952 9.827 7.600 1.00 77.50 92 LEU A CA 1
ATOM 741 C C . LEU A 1 92 ? 8.000 10.944 7.139 1.00 77.50 92 LEU A C 1
ATOM 743 O O . LEU A 1 92 ? 7.641 11.014 5.967 1.00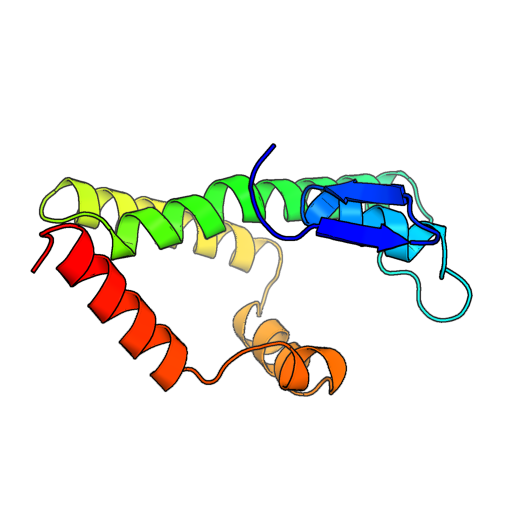 77.50 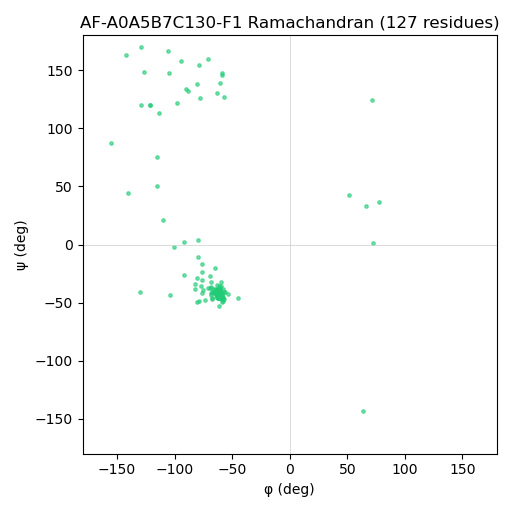92 LEU A O 1
ATOM 747 N N . ILE A 1 93 ? 7.661 11.884 8.027 1.00 77.12 93 ILE A N 1
ATOM 748 C CA . ILE A 1 93 ? 6.802 13.030 7.688 1.00 77.12 93 ILE A CA 1
ATOM 749 C C . ILE A 1 93 ? 7.455 13.955 6.655 1.00 77.12 93 ILE A C 1
ATOM 751 O O . ILE A 1 93 ? 6.782 14.439 5.745 1.00 77.12 93 ILE A O 1
ATOM 755 N N . ALA A 1 94 ? 8.761 14.212 6.756 1.00 82.69 94 ALA A N 1
ATOM 756 C CA . ALA A 1 94 ? 9.456 15.019 5.757 1.00 82.69 94 ALA A CA 1
ATOM 757 C C . ALA A 1 94 ? 9.555 14.282 4.415 1.00 82.69 94 ALA A C 1
ATOM 759 O O . ALA A 1 94 ? 9.439 14.911 3.369 1.00 82.69 94 ALA A O 1
ATOM 760 N N . TRP A 1 95 ? 9.758 12.964 4.431 1.00 84.50 95 TRP A N 1
ATOM 761 C CA . TRP A 1 95 ? 9.723 12.131 3.232 1.00 84.50 95 TRP A CA 1
ATOM 762 C C . TRP A 1 95 ? 8.340 12.156 2.580 1.00 84.50 95 TRP A C 1
ATOM 764 O O . TRP A 1 95 ? 8.253 12.425 1.387 1.00 84.50 95 TRP A O 1
ATOM 774 N N . ALA A 1 96 ? 7.268 12.001 3.359 1.00 85.00 96 ALA A N 1
ATOM 775 C CA . ALA A 1 96 ? 5.901 12.087 2.861 1.00 85.00 96 ALA A CA 1
ATOM 776 C C . ALA A 1 96 ? 5.623 13.457 2.222 1.00 85.00 96 ALA A C 1
ATOM 778 O O . ALA A 1 96 ? 5.088 13.520 1.118 1.00 85.00 96 ALA A O 1
ATOM 779 N N . LYS A 1 97 ? 6.060 14.554 2.858 1.00 85.31 97 LYS A N 1
ATOM 780 C CA . LYS A 1 97 ? 5.968 15.907 2.282 1.00 85.31 97 LYS A CA 1
ATOM 781 C C . LYS A 1 97 ? 6.713 16.019 0.949 1.00 85.31 97 LYS A C 1
ATOM 783 O O . LYS A 1 97 ? 6.125 16.486 -0.016 1.00 85.31 97 LYS A O 1
ATOM 788 N N . ARG A 1 98 ? 7.949 15.515 0.861 1.00 87.50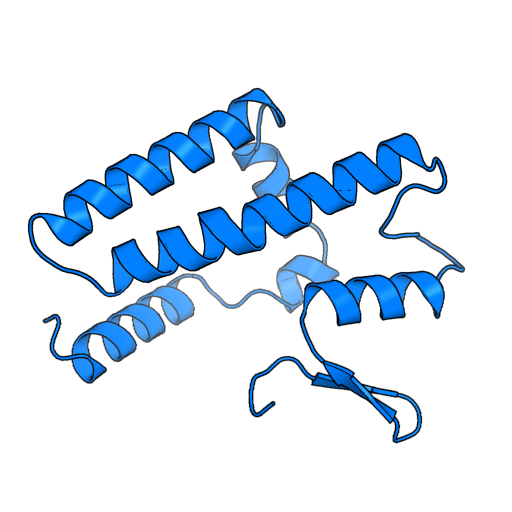 98 ARG A N 1
ATOM 789 C CA . ARG A 1 98 ? 8.705 15.479 -0.406 1.00 87.50 98 ARG A CA 1
ATOM 790 C C . ARG A 1 98 ? 8.039 14.602 -1.467 1.00 87.50 98 ARG A C 1
ATOM 792 O O . ARG A 1 98 ? 8.098 14.920 -2.648 1.00 87.50 98 ARG A O 1
ATOM 799 N N . CYS A 1 99 ? 7.390 13.503 -1.082 1.00 89.06 99 CYS A N 1
ATOM 800 C CA . CYS A 1 99 ? 6.604 12.703 -2.018 1.00 89.06 99 CYS A CA 1
ATOM 801 C C . CYS A 1 99 ? 5.455 13.517 -2.614 1.00 89.06 99 CYS A C 1
ATOM 803 O O . CYS A 1 99 ? 5.238 13.420 -3.814 1.00 89.06 99 CYS A O 1
ATOM 805 N N . MET A 1 100 ? 4.783 14.363 -1.828 1.00 88.19 100 MET A N 1
ATOM 806 C CA . MET A 1 100 ? 3.704 15.228 -2.328 1.00 88.19 100 MET A CA 1
ATOM 807 C C . MET A 1 100 ? 4.172 16.288 -3.332 1.00 88.19 100 MET A C 1
ATOM 809 O O . MET A 1 100 ? 3.356 16.791 -4.096 1.00 88.19 100 MET A O 1
ATOM 813 N N . GLU A 1 101 ? 5.463 16.619 -3.362 1.00 91.88 101 GLU A N 1
ATOM 814 C CA . GLU A 1 101 ? 6.039 17.526 -4.363 1.00 91.88 101 GLU A CA 1
ATOM 815 C C . GLU A 1 101 ? 6.219 16.837 -5.729 1.00 91.88 101 GLU A C 1
ATOM 817 O O . GLU A 1 101 ? 6.364 17.509 -6.750 1.00 91.88 101 GLU A O 1
ATOM 822 N N . LYS A 1 102 ? 6.183 15.496 -5.784 1.00 91.88 102 LYS A N 1
ATOM 823 C CA . LYS A 1 102 ? 6.250 14.745 -7.043 1.00 91.88 102 LYS A CA 1
ATOM 824 C C . LYS A 1 102 ? 4.898 14.775 -7.746 1.00 91.88 102 LYS A C 1
ATOM 826 O O . LYS A 1 102 ? 3.895 14.319 -7.203 1.00 91.88 102 LYS A O 1
ATOM 831 N N . GLU A 1 103 ? 4.896 15.199 -9.006 1.00 93.25 103 GLU A N 1
ATOM 832 C CA . GLU A 1 103 ? 3.688 15.293 -9.835 1.00 93.25 103 GLU A CA 1
ATOM 833 C C . GLU A 1 103 ? 2.896 13.976 -9.898 1.00 93.25 103 GLU A C 1
ATOM 835 O O . GLU A 1 103 ? 1.672 13.982 -9.769 1.00 93.25 103 GLU A O 1
ATOM 840 N N . SER A 1 104 ? 3.587 12.839 -10.037 1.00 93.25 104 SER A N 1
ATOM 841 C CA . SER A 1 104 ? 2.956 11.515 -10.080 1.00 93.25 104 SER A CA 1
ATOM 842 C C . SER A 1 104 ? 2.192 11.181 -8.798 1.00 93.25 104 SER A C 1
ATOM 844 O O . SER A 1 104 ? 1.127 10.570 -8.859 1.00 93.25 104 SER A O 1
ATOM 846 N N . VAL A 1 105 ? 2.694 11.612 -7.640 1.00 92.50 105 VAL A N 1
ATOM 847 C CA . VAL A 1 105 ? 2.051 11.396 -6.340 1.00 92.50 105 VAL A CA 1
ATOM 848 C C . VAL A 1 105 ? 0.909 12.388 -6.151 1.00 92.50 105 VAL A C 1
ATOM 850 O O . VAL A 1 105 ? -0.210 11.978 -5.847 1.00 92.50 105 VAL A O 1
ATOM 853 N N . ALA A 1 106 ? 1.163 13.677 -6.396 1.00 91.31 106 ALA A N 1
ATOM 854 C CA . ALA A 1 106 ? 0.181 14.743 -6.221 1.00 91.31 106 ALA A CA 1
ATOM 855 C C . ALA A 1 106 ? -1.083 14.532 -7.068 1.00 91.31 106 ALA A C 1
ATOM 857 O O . ALA A 1 106 ? -2.185 14.795 -6.599 1.00 91.31 106 ALA A O 1
ATOM 858 N N . LYS A 1 107 ? -0.940 14.022 -8.299 1.00 93.25 107 LYS A N 1
ATOM 859 C CA . LYS A 1 107 ? -2.077 13.724 -9.187 1.00 93.25 107 LYS A CA 1
ATOM 860 C C . LYS A 1 107 ? -2.834 12.448 -8.817 1.00 93.25 107 LYS A C 1
ATOM 862 O O . LYS A 1 107 ? -3.991 12.309 -9.204 1.00 93.25 107 LYS A O 1
ATOM 867 N N . SER A 1 108 ? -2.189 11.518 -8.114 1.00 92.56 108 SER A N 1
ATOM 868 C CA . SER A 1 108 ? -2.770 10.208 -7.790 1.00 92.56 108 SER A CA 1
ATOM 869 C C . SER A 1 108 ? -3.494 10.191 -6.445 1.00 92.56 108 SER A C 1
ATOM 871 O O . SER A 1 108 ? -4.386 9.368 -6.244 1.00 92.56 108 SER A O 1
ATOM 873 N N . LEU A 1 109 ? -3.112 11.067 -5.511 1.00 90.50 109 LEU A N 1
ATOM 874 C CA . LEU A 1 109 ? -3.717 11.121 -4.185 1.00 90.50 109 LEU A CA 1
ATOM 875 C C . LEU A 1 109 ? -4.925 12.072 -4.154 1.00 90.50 109 LEU A C 1
ATOM 877 O O . LEU A 1 109 ? -4.840 13.196 -4.649 1.00 90.50 109 LEU A O 1
ATOM 881 N N . PRO A 1 110 ? -6.052 11.654 -3.555 1.00 89.88 110 PRO A N 1
ATOM 882 C CA . PRO A 1 110 ? -7.206 12.523 -3.382 1.00 89.88 110 PRO A CA 1
ATOM 883 C C . PRO A 1 110 ? -6.942 13.615 -2.338 1.00 89.88 110 PRO A C 1
ATOM 885 O O . PRO A 1 110 ? -6.089 13.487 -1.459 1.00 89.88 110 PRO A O 1
ATOM 888 N N . ASP A 1 111 ? -7.741 14.678 -2.412 1.00 90.88 111 ASP A N 1
ATOM 889 C CA . ASP A 1 111 ? -7.746 15.734 -1.403 1.00 90.88 111 ASP A CA 1
ATOM 890 C C . ASP A 1 111 ? -8.085 15.188 0.000 1.00 90.88 111 ASP A C 1
ATOM 892 O O . ASP A 1 111 ? -8.898 14.271 0.161 1.00 90.88 111 ASP A O 1
ATOM 896 N N . ARG A 1 112 ? -7.475 15.784 1.033 1.00 86.31 112 ARG A N 1
ATOM 897 C CA . ARG A 1 112 ? -7.631 15.341 2.424 1.00 86.31 112 ARG A CA 1
ATOM 898 C C . ARG A 1 112 ? -9.077 15.447 2.908 1.00 86.31 112 ARG A C 1
ATOM 900 O O . ARG A 1 112 ? -9.520 14.559 3.634 1.00 86.31 112 ARG A O 1
ATOM 907 N N . HIS A 1 113 ? -9.803 16.500 2.534 1.00 90.81 113 HIS A N 1
ATOM 908 C CA . HIS A 1 113 ? -11.194 16.665 2.954 1.00 90.81 113 HIS A CA 1
ATOM 909 C C . HIS A 1 113 ? -12.074 15.597 2.314 1.00 90.81 113 HIS A C 1
ATOM 911 O O . HIS A 1 113 ? -12.847 14.955 3.014 1.00 90.81 113 HIS A O 1
ATOM 917 N N . LYS A 1 114 ? -11.851 15.283 1.032 1.00 91.38 114 LYS A N 1
ATOM 918 C CA . LYS A 1 114 ? -12.566 14.186 0.357 1.00 91.38 114 LYS A CA 1
ATOM 919 C C . LYS A 1 114 ? -12.329 12.826 1.020 1.00 91.38 114 LYS A C 1
ATOM 921 O O . LYS A 1 114 ? -13.262 12.035 1.131 1.00 91.38 114 LYS A O 1
ATOM 926 N N . LEU A 1 115 ? -11.101 12.546 1.467 1.00 87.75 115 LEU A N 1
ATOM 927 C CA . LEU A 1 115 ? -10.799 11.324 2.227 1.00 87.75 115 LEU A CA 1
ATOM 928 C C . LEU A 1 115 ? -11.528 11.284 3.571 1.00 87.75 115 LEU A C 1
ATOM 930 O O . LEU A 1 115 ? -12.045 10.236 3.955 1.00 87.75 115 LEU A O 1
ATOM 934 N N . TYR A 1 116 ? -11.564 12.410 4.283 1.00 87.31 116 TYR A N 1
ATOM 935 C CA . TYR A 1 116 ? -12.265 12.514 5.559 1.00 87.31 116 TY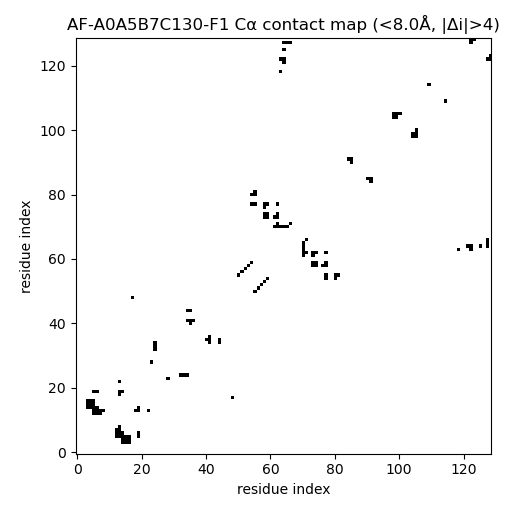R A CA 1
ATOM 936 C C . TYR A 1 116 ? -13.777 12.318 5.389 1.00 87.31 116 TYR A C 1
ATOM 938 O O . TYR A 1 116 ? -14.373 11.515 6.106 1.00 87.31 116 TYR A O 1
ATOM 946 N N . ASP A 1 117 ? -14.376 12.961 4.386 1.00 91.62 117 ASP A N 1
ATOM 947 C CA . ASP A 1 117 ? -15.796 12.816 4.062 1.00 91.62 117 ASP A CA 1
ATOM 948 C C . ASP A 1 117 ? -16.141 11.365 3.699 1.00 91.62 117 ASP A C 1
ATOM 950 O O . ASP A 1 117 ? -17.134 10.816 4.179 1.00 91.62 117 ASP A O 1
ATOM 954 N N . PHE A 1 118 ? -15.287 10.703 2.911 1.00 89.44 118 PHE A N 1
ATOM 955 C CA . PHE A 1 118 ? -15.429 9.278 2.614 1.00 89.44 118 PHE A CA 1
ATOM 956 C C . PHE A 1 118 ? -15.368 8.419 3.886 1.00 89.44 118 PHE A C 1
ATOM 958 O O . PHE A 1 118 ? -16.199 7.529 4.072 1.00 89.44 118 PHE A O 1
ATOM 965 N N . ALA A 1 119 ? -14.431 8.694 4.798 1.00 86.56 119 ALA A N 1
ATOM 966 C CA . ALA A 1 119 ? -14.325 7.958 6.056 1.00 86.56 119 ALA A CA 1
ATOM 967 C C . ALA A 1 119 ? -15.581 8.118 6.934 1.00 86.56 119 ALA A C 1
ATOM 969 O O . ALA A 1 119 ? -16.041 7.143 7.533 1.00 86.56 119 ALA A O 1
ATOM 970 N N . LEU A 1 120 ? -16.174 9.316 6.979 1.00 89.31 120 LEU A N 1
ATOM 971 C CA . LEU A 1 120 ? -17.447 9.553 7.669 1.00 89.31 120 LEU A CA 1
ATOM 972 C C . LEU A 1 120 ? -18.597 8.756 7.040 1.00 89.31 120 LEU A C 1
ATOM 974 O O . LEU A 1 120 ? -19.372 8.122 7.757 1.00 89.31 120 LEU A O 1
ATOM 978 N N . GLN A 1 121 ? -18.683 8.721 5.708 1.00 90.25 121 GLN A N 1
ATOM 979 C CA . GLN A 1 121 ? -19.685 7.914 5.004 1.00 90.25 121 GLN A CA 1
ATOM 980 C C . GLN A 1 121 ? -19.545 6.424 5.331 1.00 90.25 121 GLN A C 1
ATOM 982 O O . GLN A 1 121 ? -20.540 5.767 5.632 1.00 90.25 121 GLN A O 1
ATOM 987 N N . VAL A 1 122 ? -18.316 5.899 5.345 1.00 87.50 122 VAL A N 1
ATOM 988 C CA . VAL A 1 122 ? -18.037 4.504 5.718 1.00 87.50 122 VAL A CA 1
ATOM 989 C C . VAL A 1 122 ? -18.473 4.216 7.157 1.00 87.50 122 VAL A C 1
ATOM 991 O O . VAL A 1 122 ? -19.102 3.187 7.406 1.00 87.50 122 VAL A O 1
ATOM 994 N N . LYS A 1 123 ? -18.195 5.117 8.108 1.00 87.44 123 LYS A N 1
ATOM 995 C CA . LYS A 1 123 ? -18.658 4.968 9.500 1.00 87.44 123 LYS A CA 1
ATOM 996 C C . LYS A 1 123 ? -20.176 4.866 9.589 1.00 87.44 123 LYS A C 1
ATOM 998 O O . LYS A 1 123 ? -20.683 3.956 10.244 1.00 87.44 123 LYS A O 1
ATOM 1003 N N . LYS A 1 124 ? -20.887 5.745 8.883 1.00 89.81 124 LYS A N 1
ATOM 1004 C CA . LYS A 1 124 ? -22.351 5.737 8.825 1.00 89.81 124 LYS A CA 1
ATOM 1005 C C . LYS A 1 124 ? -22.897 4.447 8.208 1.00 89.81 124 LYS A C 1
ATOM 1007 O O . LYS A 1 124 ? -23.794 3.832 8.775 1.00 89.81 124 LYS A O 1
ATOM 1012 N N . MET A 1 125 ? -22.330 4.000 7.085 1.00 88.38 125 MET A N 1
ATOM 1013 C CA . MET A 1 125 ? -22.728 2.750 6.417 1.00 88.38 125 MET A CA 1
ATOM 1014 C C . MET A 1 125 ? -22.548 1.515 7.307 1.00 88.38 125 MET A C 1
ATOM 1016 O O . MET A 1 125 ? -23.321 0.568 7.201 1.00 88.38 125 MET A O 1
ATOM 1020 N N . ASN A 1 126 ? -21.548 1.536 8.188 1.00 84.50 126 ASN A N 1
ATOM 1021 C CA . ASN A 1 126 ? -21.250 0.441 9.106 1.00 84.50 126 ASN A CA 1
ATOM 1022 C C . ASN A 1 126 ? -21.949 0.573 10.475 1.00 84.50 126 ASN A C 1
ATOM 1024 O O . ASN A 1 126 ? -21.721 -0.264 11.345 1.00 84.50 126 ASN A O 1
ATOM 1028 N N . GLY A 1 127 ? -22.775 1.605 10.699 1.00 86.12 127 GLY A N 1
ATOM 1029 C CA . GLY A 1 127 ? -23.472 1.813 11.979 1.00 86.12 127 GLY A CA 1
ATOM 1030 C C . GLY A 1 127 ? -22.537 2.143 13.153 1.00 86.12 127 GLY A C 1
ATOM 1031 O O . GLY A 1 127 ? -22.768 1.709 14.285 1.00 86.12 127 GLY A O 1
ATOM 1032 N N . ILE A 1 128 ? -21.443 2.856 12.870 1.00 83.94 128 ILE A N 1
ATOM 1033 C CA . ILE A 1 128 ? -20.395 3.217 13.843 1.00 83.94 128 ILE A CA 1
ATOM 1034 C C . ILE A 1 128 ? -20.554 4.669 14.342 1.00 83.94 128 ILE A C 1
ATOM 1036 O O . ILE A 1 128 ? -19.783 5.096 15.197 1.00 83.94 128 ILE A O 1
ATOM 1040 N N . GLU A 1 129 ? -21.539 5.420 13.831 1.00 68.81 129 GLU A N 1
ATOM 1041 C CA . GLU A 1 129 ? -21.937 6.725 14.400 1.00 68.81 129 GLU A CA 1
ATOM 1042 C C . GLU A 1 129 ? -22.363 6.622 15.873 1.00 68.81 129 GLU A C 1
ATOM 1044 O O . GLU A 1 129 ? -23.009 5.613 16.251 1.00 68.81 129 GLU A O 1
#

Organism: Davidia involucrata (NCBI:txid16924)

Foldseek 3Di:
DPDDDWDADPNDIDDDPVRVLVVCQVVVVPPDRPADPDPVRNVVVVVVVVLCVPQVVVLVLQCLQDDDPSNVVSVVSNVVSVVVVCVVVVPPVVVVVVQCVDPVSVVVDDDPVVVVVVSVVNCVVNVVD

Nearest PDB structures (foldseek):
  5j5n-assembly1_B  TM=9.537E-01  e=1.101E-11  Populus trichocarpa
  5agy-assembly1_B  TM=9.358E-01  e=8.120E-12  Glycine max
  5j4u-assembly1_A-2  TM=9.325E-01  e=1.587E-11  Populus trichocarpa
  5g5a-assembly2_D  TM=9.168E-01  e=1.049E-10  Arabidopsis thaliana
  6ep7-assembly1_A  TM=9.447E-01  e=2.648E-09  Arabidopsis thaliana

InterPro domains:
  IPR004045 Glutathion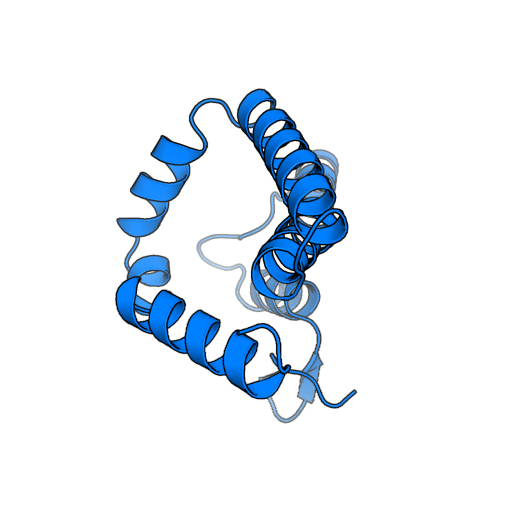e S-transferase, N-terminal [PF02798] (2-26)
  IPR004045 Glutathione S-transferase, N-terminal [PS50404] (1-32)
  IPR036249 Thioredoxin-like superfamily [SSF52833] (2-31)
  IPR036282 Glutathione S-transferase, C-terminal domain superfamily [SSF47616] (26-125)
  IPR045073 Glutathione S-transferase Omega/Tau-like [PTHR11260] (1-86)
  IPR045074 Glutathione S-transferases Tau, C-terminal alpha-helical domain, plant [cd03185] (39-121)

Solvent-accessible surface area (backbone atoms only — not comparable to full-atom values): 7470 Å² total; per-residue (Å²): 140,93,69,84,54,66,49,71,58,94,89,42,79,38,59,50,62,75,52,38,52,49,50,49,34,70,74,62,47,88,83,70,60,82,62,58,86,53,70,66,58,30,48,51,54,50,50,52,52,51,46,41,56,63,46,48,55,50,27,52,47,42,41,62,71,46,62,68,71,62,17,56,51,28,46,50,54,37,51,52,55,48,50,56,49,34,69,78,37,75,54,46,69,59,49,52,54,57,45,54,71,36,66,76,45,47,74,69,53,78,58,70,66,60,52,51,54,50,51,54,50,52,22,55,76,68,69,66,114

pLDDT: mean 89.21, std 6.65, range [61.75, 97.81]

Mean predicted aligned error: 4.89 Å

Radius of gyration: 17.25 Å; Cα contacts (8 Å, |Δi|>4): 82; chains: 1; bounding box: 44×30×47 Å

Sequence (129 aa):
HKKIPVLIHDGKPVCESLVVVQYIDEVWNNKSPLLPSDPYERAQARFWADYVDKKMQSGGWKVWTSKGEEQEAAKTEFIESLKLLEGECPKLIAWAKRCMEKESVAKSLPDRHKLYDFALQVKKMNGIE

Secondary structure (DSSP, 8-state):
---S-EEEETTEEEESHHHHHHHHHHHS-SS--SS-SSHHHHHHHHHHHHHIIIIIIHHHHHHHH--THHHHHHHHHHHHHHHHHHHHSTTHHHHHHHHHTSHHHHHHSPPHHHHHHHHHHHHHHTT--